Protein AF-A0A945GTY8-F1 (afdb_monomer_lite)

Secondary structure (DSSP, 8-state):
------SSSSSEESHHHHHHHHHTTT-SS-TT--S-SSS-SHHHHHHHHHT-EE--

Radius of gyration: 9.91 Å; chains: 1; bounding box: 25×20×23 Å

Foldseek 3Di:
DLQDQPLVPPQFLDVVSLVLLVVQAQDFPGSLPSVNPGGRDPVSSVVSVVNGTGRD

Sequence (56 aa):
PIDCPDINGDGIVNVTDLLVVIDQWGLTNSPADVNADGIVDVSDLLIVVGNWGPCE

pLDDT: mean 94.09, std 9.51, range [48.16, 98.75]

Structure (mmCIF, N/CA/C/O backbone):
data_AF-A0A945GTY8-F1
#
_entry.id   AF-A0A945GTY8-F1
#
loop_
_atom_site.group_PDB
_atom_site.id
_atom_site.type_symbol
_atom_site.label_atom_id
_atom_site.label_alt_id
_atom_site.label_comp_id
_atom_site.label_asym_id
_atom_site.label_entity_id
_atom_site.label_seq_id
_atom_site.pdbx_PDB_ins_code
_atom_site.Cartn_x
_atom_site.Cartn_y
_atom_site.Cartn_z
_atom_site.occupancy
_atom_site.B_iso_or_equiv
_atom_site.auth_seq_id
_atom_site.auth_comp_id
_atom_site.auth_asym_id
_atom_site.auth_atom_id
_atom_site.pdbx_PDB_model_num
ATOM 1 N N . PRO A 1 1 ? 8.722 13.594 5.118 1.00 48.16 1 PRO A N 1
ATOM 2 C CA . PRO A 1 1 ? 8.604 13.077 3.737 1.00 48.16 1 PRO A CA 1
ATOM 3 C C . PRO A 1 1 ? 8.829 11.574 3.786 1.00 48.16 1 PRO A C 1
ATOM 5 O O . PRO A 1 1 ? 9.891 11.137 4.215 1.00 48.16 1 PRO A O 1
ATOM 8 N N . ILE A 1 2 ? 7.784 10.802 3.517 1.00 59.31 2 ILE A N 1
ATOM 9 C CA . ILE A 1 2 ? 7.914 9.352 3.418 1.00 59.31 2 ILE A CA 1
ATOM 10 C C . ILE A 1 2 ? 8.369 9.134 1.989 1.00 59.31 2 ILE A C 1
ATOM 12 O O . ILE A 1 2 ? 7.551 9.114 1.079 1.00 59.31 2 ILE A O 1
ATOM 16 N N . ASP A 1 3 ? 9.689 9.159 1.803 1.00 75.12 3 ASP A N 1
ATOM 17 C CA . ASP A 1 3 ? 10.299 9.158 0.470 1.00 75.12 3 ASP A CA 1
ATOM 18 C C . ASP A 1 3 ? 10.118 7.814 -0.243 1.00 75.12 3 ASP A C 1
ATOM 20 O O . ASP A 1 3 ? 10.338 7.733 -1.445 1.00 75.12 3 ASP A O 1
ATOM 24 N N . CYS A 1 4 ? 9.650 6.774 0.458 1.00 89.25 4 CYS A N 1
ATOM 25 C CA . CYS A 1 4 ? 9.378 5.495 -0.168 1.00 89.25 4 CYS A CA 1
ATOM 26 C C . CYS A 1 4 ? 8.408 4.596 0.630 1.00 89.25 4 CYS A C 1
ATOM 28 O O . CYS A 1 4 ? 8.778 4.094 1.694 1.00 89.25 4 CYS A O 1
ATOM 30 N N . PRO A 1 5 ? 7.185 4.346 0.126 1.00 94.19 5 PRO A N 1
ATOM 31 C CA . PRO A 1 5 ? 6.263 3.355 0.679 1.00 94.19 5 PRO A CA 1
ATOM 32 C C . PRO A 1 5 ? 6.552 1.936 0.139 1.00 94.19 5 PRO A C 1
ATOM 34 O O . PRO A 1 5 ? 5.673 1.297 -0.438 1.00 94.19 5 PRO A O 1
ATOM 37 N N . ASP A 1 6 ? 7.792 1.462 0.306 1.00 95.56 6 ASP A N 1
ATOM 38 C CA . ASP A 1 6 ? 8.196 0.062 0.088 1.00 95.56 6 ASP A CA 1
ATOM 39 C C . ASP A 1 6 ? 7.889 -0.733 1.362 1.00 95.56 6 ASP A C 1
ATOM 41 O O . ASP A 1 6 ? 8.602 -0.661 2.367 1.00 95.56 6 ASP A O 1
ATOM 45 N N . ILE A 1 7 ? 6.756 -1.427 1.347 1.00 95.31 7 ILE A N 1
ATOM 46 C CA . ILE A 1 7 ? 6.183 -2.077 2.525 1.00 95.31 7 ILE A CA 1
ATOM 47 C C . ILE A 1 7 ? 6.753 -3.492 2.669 1.00 95.31 7 I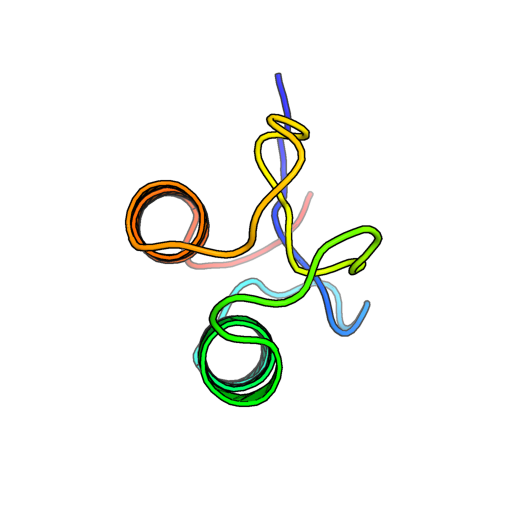LE A C 1
ATOM 49 O O . ILE A 1 7 ? 6.892 -3.994 3.789 1.00 95.31 7 ILE A O 1
ATOM 53 N N . ASN A 1 8 ? 7.077 -4.154 1.553 1.00 95.50 8 ASN A N 1
ATOM 54 C CA . ASN A 1 8 ? 7.628 -5.509 1.567 1.00 95.50 8 ASN A CA 1
ATOM 55 C C . ASN A 1 8 ? 9.167 -5.542 1.726 1.00 95.50 8 ASN A C 1
ATOM 57 O O . ASN A 1 8 ? 9.716 -6.602 2.046 1.00 95.50 8 ASN A O 1
ATOM 61 N N . GLY A 1 9 ? 9.839 -4.398 1.564 1.00 94.19 9 GLY A N 1
ATOM 62 C CA . GLY A 1 9 ? 11.278 -4.217 1.724 1.00 94.19 9 GLY A CA 1
ATOM 63 C C . GLY A 1 9 ? 12.114 -4.749 0.557 1.00 94.19 9 GLY A C 1
ATOM 64 O O . GLY A 1 9 ? 13.250 -5.176 0.789 1.00 94.19 9 GLY A O 1
ATOM 65 N N . ASP A 1 10 ? 11.566 -4.804 -0.662 1.00 95.62 10 ASP A N 1
ATOM 66 C CA . ASP A 1 10 ? 12.251 -5.338 -1.849 1.00 95.62 10 ASP A CA 1
ATOM 67 C C . ASP A 1 10 ? 13.017 -4.283 -2.673 1.00 95.62 10 ASP A C 1
ATOM 69 O O . ASP A 1 10 ? 13.743 -4.634 -3.611 1.00 95.62 10 ASP A O 1
ATOM 73 N N . GLY A 1 11 ? 12.930 -3.010 -2.281 1.00 94.69 11 GLY A N 1
ATOM 74 C CA . GLY A 1 11 ? 13.568 -1.874 -2.939 1.00 94.69 11 GLY A CA 1
ATOM 75 C C . GLY A 1 11 ? 12.782 -1.310 -4.126 1.00 94.69 11 GLY A C 1
ATOM 76 O O . GLY A 1 11 ? 13.307 -0.458 -4.850 1.00 94.69 11 GLY A O 1
ATOM 77 N N . ILE A 1 12 ? 11.551 -1.766 -4.376 1.00 96.00 12 ILE A N 1
ATOM 78 C CA . ILE A 1 12 ? 10.712 -1.309 -5.488 1.00 96.00 12 ILE A CA 1
ATOM 79 C C . ILE A 1 12 ? 9.260 -1.157 -5.028 1.00 96.00 12 ILE A C 1
ATOM 81 O O . ILE A 1 12 ? 8.557 -2.143 -4.863 1.00 96.00 12 ILE A O 1
ATOM 85 N N . VAL A 1 13 ? 8.739 0.069 -5.032 1.00 96.88 13 VAL A N 1
ATOM 86 C CA . VAL A 1 13 ? 7.307 0.328 -4.845 1.00 96.88 13 VAL A CA 1
ATOM 87 C C . VAL A 1 13 ? 6.533 -0.158 -6.071 1.00 96.88 13 VAL A C 1
ATOM 89 O O . VAL A 1 13 ? 6.603 0.429 -7.160 1.00 96.88 13 VAL A O 1
ATOM 92 N N . ASN A 1 14 ? 5.798 -1.257 -5.919 1.00 97.75 14 ASN A N 1
ATOM 93 C CA . ASN A 1 14 ? 5.067 -1.888 -7.009 1.00 97.75 14 ASN A CA 1
ATOM 94 C C . ASN A 1 14 ? 3.732 -2.511 -6.562 1.00 97.75 14 ASN A C 1
ATOM 96 O O 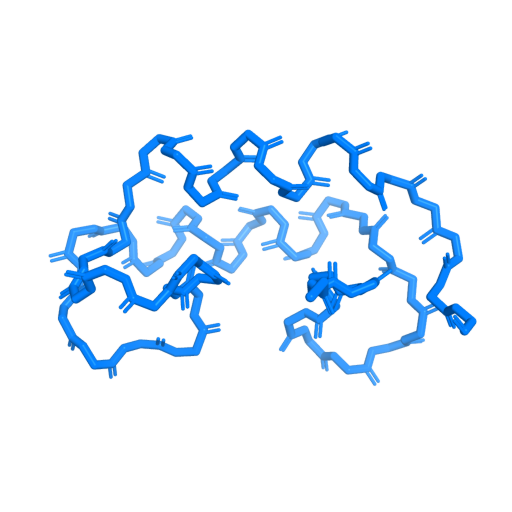. ASN A 1 14 ? 3.157 -2.192 -5.523 1.00 97.75 14 ASN A O 1
ATOM 100 N N . VAL A 1 15 ? 3.184 -3.400 -7.399 1.00 98.38 15 VAL A N 1
ATOM 101 C CA . VAL A 1 15 ? 1.909 -4.077 -7.122 1.00 98.38 15 VAL A CA 1
ATOM 102 C C . VAL A 1 15 ? 1.954 -4.890 -5.828 1.00 98.38 15 VAL A C 1
ATOM 104 O O . VAL A 1 15 ? 0.920 -5.077 -5.199 1.00 98.38 15 VAL A O 1
ATOM 107 N N . THR A 1 16 ? 3.130 -5.357 -5.418 1.00 98.31 16 THR A N 1
ATOM 108 C CA . THR A 1 16 ? 3.297 -6.140 -4.197 1.00 98.31 16 THR A CA 1
ATOM 109 C C . THR A 1 16 ? 3.016 -5.288 -2.963 1.00 98.31 16 THR A C 1
ATOM 111 O O . THR A 1 16 ? 2.238 -5.725 -2.122 1.00 98.31 16 THR A O 1
ATOM 114 N N . ASP A 1 17 ? 3.517 -4.053 -2.894 1.00 97.88 17 ASP A N 1
ATOM 115 C CA . ASP A 1 17 ? 3.214 -3.111 -1.804 1.00 97.88 17 ASP A CA 1
ATOM 116 C C . ASP A 1 17 ? 1.737 -2.730 -1.783 1.00 97.88 17 ASP A C 1
ATOM 118 O O . ASP A 1 17 ? 1.087 -2.744 -0.739 1.00 97.88 17 ASP A O 1
ATOM 122 N N . LEU A 1 18 ? 1.158 -2.480 -2.961 1.00 98.25 18 LEU A N 1
ATOM 123 C CA . LEU A 1 18 ? -0.271 -2.200 -3.078 1.00 98.25 18 LEU A CA 1
ATOM 124 C C . LEU A 1 18 ? -1.127 -3.369 -2.564 1.00 98.25 18 LEU A C 1
ATOM 126 O O . LEU A 1 18 ? -2.151 -3.149 -1.917 1.00 98.25 18 LEU A O 1
ATOM 130 N N . LEU A 1 19 ? -0.715 -4.613 -2.821 1.00 98.62 19 LEU A N 1
ATOM 131 C CA . LEU A 1 19 ? -1.400 -5.791 -2.290 1.00 98.62 19 LEU A CA 1
ATOM 132 C C . LEU A 1 19 ? -1.255 -5.907 -0.768 1.00 98.62 19 LEU A C 1
ATOM 134 O O . LEU A 1 19 ? -2.195 -6.382 -0.134 1.00 98.62 19 LEU A O 1
ATOM 138 N N . VAL A 1 20 ? -0.157 -5.426 -0.172 1.00 98.38 20 VAL A N 1
ATOM 139 C CA . VAL A 1 20 ? -0.022 -5.341 1.293 1.00 98.38 20 VAL A CA 1
ATOM 140 C C . VAL A 1 20 ? -1.015 -4.334 1.886 1.00 98.38 20 VAL A C 1
ATOM 142 O O . VAL A 1 20 ? -1.653 -4.643 2.891 1.00 98.38 20 VAL A O 1
ATOM 145 N N . VAL A 1 21 ? -1.224 -3.174 1.251 1.00 98.50 21 VAL A N 1
ATOM 146 C CA . VAL A 1 21 ? -2.247 -2.200 1.693 1.00 98.50 21 VAL A CA 1
ATOM 147 C C . VAL A 1 21 ? -3.652 -2.800 1.638 1.00 98.50 21 VAL A C 1
ATOM 149 O O . VAL A 1 21 ? -4.433 -2.652 2.575 1.00 98.50 21 VAL A O 1
ATOM 152 N N . ILE A 1 22 ? -3.982 -3.514 0.558 1.00 98.62 22 ILE A N 1
ATOM 153 C CA . ILE A 1 22 ? -5.294 -4.160 0.410 1.00 98.62 22 ILE A CA 1
ATOM 154 C C . ILE A 1 22 ? -5.487 -5.281 1.442 1.00 98.62 22 ILE A C 1
ATOM 156 O O . ILE A 1 22 ? -6.580 -5.415 1.991 1.00 98.62 22 ILE A O 1
ATOM 160 N N . ASP A 1 23 ? -4.449 -6.076 1.712 1.00 98.69 23 ASP A N 1
ATOM 161 C CA . ASP A 1 23 ? -4.477 -7.140 2.726 1.00 98.69 23 ASP A CA 1
ATOM 162 C C . ASP A 1 23 ? -4.735 -6.585 4.136 1.00 98.69 23 ASP A C 1
ATOM 164 O O . ASP A 1 23 ? -5.477 -7.174 4.921 1.00 98.69 23 ASP A O 1
ATOM 168 N N . GLN A 1 24 ? -4.179 -5.410 4.436 1.00 98.56 24 GLN A N 1
ATOM 169 C CA . GLN A 1 24 ? -4.227 -4.793 5.763 1.00 98.56 24 GLN A CA 1
ATOM 170 C C . GLN A 1 24 ? -5.307 -3.712 5.905 1.00 98.56 24 GLN A C 1
ATOM 172 O O . GLN A 1 24 ? -5.306 -2.954 6.874 1.00 98.56 24 GLN A O 1
ATOM 177 N N . TRP A 1 25 ? -6.254 -3.653 4.969 1.00 98.75 25 TRP A N 1
ATOM 178 C CA . TRP A 1 25 ? -7.269 -2.606 4.913 1.00 98.75 25 TRP A CA 1
ATOM 179 C C . TRP A 1 25 ? -8.096 -2.490 6.203 1.00 98.75 25 TRP A C 1
ATOM 181 O O . TRP A 1 25 ? -8.668 -3.466 6.694 1.00 98.75 25 TRP A O 1
ATOM 191 N N . GLY A 1 26 ? -8.211 -1.270 6.731 1.00 98.62 26 GLY A N 1
ATOM 192 C CA . GLY A 1 26 ? -8.953 -0.960 7.953 1.00 98.62 26 GLY A CA 1
ATOM 193 C C . GLY A 1 26 ? -8.276 -1.409 9.251 1.00 98.62 26 GLY A C 1
ATOM 194 O O . GLY A 1 26 ? -8.877 -1.265 10.319 1.00 98.62 26 GLY A O 1
ATOM 195 N N . LEU A 1 27 ? -7.057 -1.956 9.195 1.00 98.69 27 LEU A N 1
ATOM 196 C CA . LEU A 1 27 ? -6.292 -2.269 10.396 1.00 98.69 27 LEU A CA 1
ATOM 197 C C . LEU A 1 27 ? -5.732 -0.995 11.032 1.00 98.69 27 LEU A C 1
ATOM 199 O O . LEU A 1 27 ? -5.346 -0.044 10.360 1.00 98.69 27 LEU A O 1
ATOM 203 N N . THR A 1 28 ? -5.648 -1.020 12.357 1.00 96.62 28 THR A N 1
ATOM 204 C CA . THR A 1 28 ? -4.905 -0.047 13.164 1.00 96.62 28 THR A CA 1
ATOM 205 C C . THR A 1 28 ? -3.575 -0.675 13.584 1.00 96.62 28 THR A C 1
ATOM 207 O O . THR A 1 28 ? -3.566 -1.868 13.902 1.00 96.62 28 THR A O 1
ATOM 210 N N . ASN A 1 29 ? -2.489 0.103 13.679 1.00 93.81 29 ASN A N 1
ATOM 211 C CA . ASN A 1 29 ? -1.141 -0.393 14.021 1.00 93.81 29 ASN A CA 1
ATOM 212 C C . ASN A 1 29 ? -0.607 -1.418 13.000 1.00 93.81 29 ASN A C 1
ATOM 214 O O . ASN A 1 29 ? -0.211 -2.534 13.343 1.00 93.81 29 ASN A O 1
ATOM 218 N N . SER A 1 30 ? -0.641 -1.023 11.731 1.00 97.00 30 SER A N 1
ATOM 219 C CA . SER A 1 30 ? -0.219 -1.811 10.580 1.00 97.00 30 SER A CA 1
ATOM 220 C C . SER A 1 30 ? 0.989 -1.139 9.912 1.00 97.00 30 SER A C 1
ATOM 222 O O . SER A 1 30 ? 1.031 0.084 9.844 1.00 97.00 30 SER A O 1
ATOM 224 N N . PRO A 1 31 ? 1.967 -1.897 9.385 1.00 94.06 31 PRO A N 1
ATOM 225 C CA . PRO A 1 31 ? 3.033 -1.329 8.55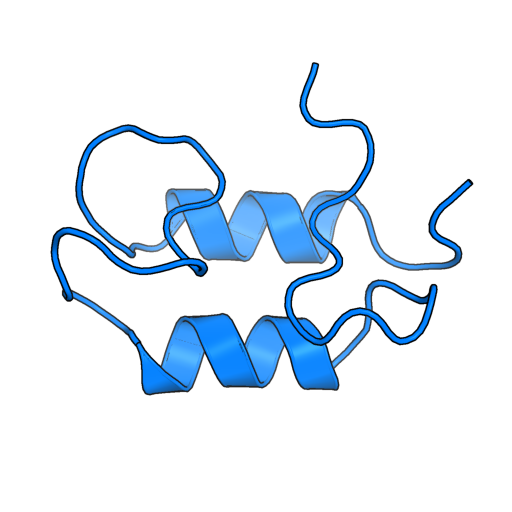6 1.00 94.06 31 PRO A CA 1
ATOM 226 C C . PRO A 1 31 ? 2.538 -0.732 7.226 1.00 94.06 31 PRO A C 1
ATOM 228 O O . PRO A 1 31 ? 3.298 -0.033 6.565 1.00 94.06 31 PRO A O 1
ATOM 231 N N . ALA A 1 32 ? 1.295 -1.013 6.826 1.00 97.25 32 ALA A N 1
ATOM 232 C CA . ALA A 1 32 ? 0.659 -0.446 5.644 1.00 97.25 32 ALA A CA 1
ATOM 233 C C . ALA A 1 32 ? -0.060 0.891 5.913 1.00 97.25 32 ALA A C 1
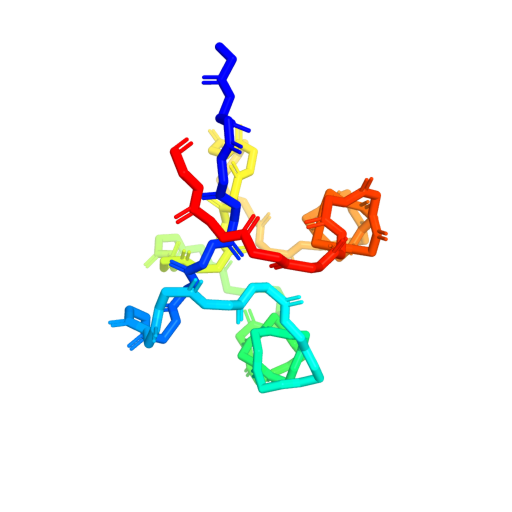ATOM 235 O O . ALA A 1 32 ? -0.569 1.486 4.967 1.00 97.25 32 ALA A O 1
ATOM 236 N N . ASP A 1 33 ? -0.097 1.357 7.170 1.00 97.56 33 ASP A N 1
ATOM 237 C CA . ASP A 1 33 ? -0.468 2.731 7.543 1.00 97.56 33 ASP A CA 1
ATOM 238 C C . ASP A 1 33 ? 0.733 3.625 7.217 1.00 97.56 33 ASP A C 1
ATOM 240 O O . ASP A 1 33 ? 1.589 3.928 8.057 1.00 97.56 33 ASP A O 1
ATOM 244 N N . VAL A 1 34 ? 0.871 3.924 5.926 1.00 95.56 34 VAL A N 1
ATOM 245 C CA . VAL A 1 34 ? 2.040 4.617 5.398 1.00 95.56 34 VAL A CA 1
ATOM 246 C C . VAL A 1 34 ? 1.978 6.095 5.712 1.00 95.56 34 VAL A C 1
ATOM 248 O O . VAL A 1 34 ? 3.029 6.708 5.716 1.00 95.56 34 VAL A O 1
ATOM 251 N N . ASN A 1 35 ? 0.816 6.699 5.965 1.00 95.94 35 ASN A N 1
ATOM 252 C CA . ASN A 1 35 ? 0.746 8.106 6.371 1.00 95.94 35 ASN A CA 1
ATOM 253 C C . ASN A 1 35 ? 0.838 8.308 7.902 1.00 95.94 35 ASN A C 1
ATOM 255 O O . ASN A 1 35 ? 0.998 9.451 8.347 1.00 95.94 35 ASN A O 1
ATOM 259 N N . ALA A 1 36 ? 0.814 7.214 8.672 1.00 95.25 36 ALA A N 1
ATOM 260 C CA . ALA A 1 36 ? 0.845 7.162 10.129 1.00 95.25 36 ALA A CA 1
AT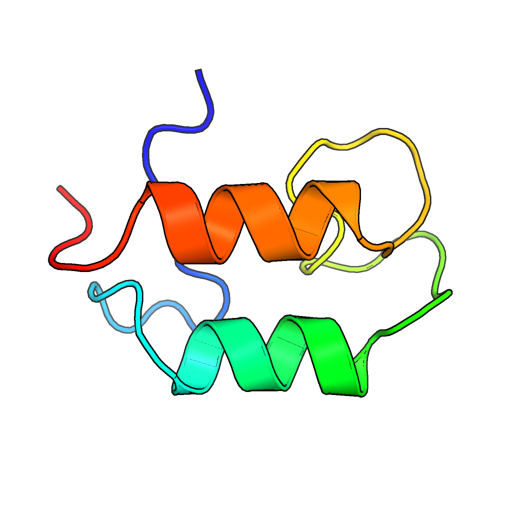OM 261 C C . ALA A 1 36 ? -0.314 7.921 10.805 1.00 95.25 36 ALA A C 1
ATOM 263 O O . ALA A 1 36 ? -0.129 8.515 11.877 1.00 95.25 36 ALA A O 1
ATOM 264 N N . ASP A 1 37 ? -1.500 7.930 10.190 1.00 97.06 37 ASP A N 1
ATOM 265 C CA . ASP A 1 37 ? -2.706 8.555 10.744 1.00 97.06 37 ASP A CA 1
ATOM 266 C C . ASP A 1 37 ? -3.514 7.621 11.664 1.00 97.06 37 ASP A C 1
ATOM 268 O O . ASP A 1 37 ? -4.422 8.071 12.377 1.00 97.06 37 ASP A O 1
ATOM 272 N N . GLY A 1 38 ? -3.106 6.353 11.746 1.00 97.69 38 GLY A N 1
ATOM 273 C CA . GLY A 1 38 ? -3.632 5.351 12.659 1.00 97.69 38 GLY A CA 1
ATOM 274 C C . GLY A 1 38 ? -4.584 4.343 12.017 1.00 97.69 38 GLY A C 1
ATOM 275 O O . GLY A 1 38 ? -5.053 3.454 12.741 1.00 97.69 38 GLY A O 1
ATOM 276 N N . ILE A 1 39 ? -4.882 4.445 10.718 1.00 98.62 39 ILE A N 1
ATOM 277 C CA . ILE A 1 39 ? -5.734 3.496 9.997 1.00 98.62 39 ILE A CA 1
ATOM 278 C C . ILE A 1 39 ? -5.234 3.261 8.572 1.00 98.62 39 ILE A C 1
ATOM 280 O O . ILE A 1 39 ? -4.913 4.197 7.866 1.00 98.62 39 ILE A O 1
ATOM 284 N N . VAL A 1 40 ? -5.251 2.006 8.117 1.00 98.69 40 VAL A N 1
ATOM 285 C CA . VAL A 1 40 ? -4.996 1.701 6.701 1.00 98.69 40 VAL A CA 1
ATOM 286 C C . VAL A 1 40 ? -6.236 2.015 5.872 1.00 98.69 40 VAL A C 1
ATOM 288 O O . VAL A 1 40 ? -7.247 1.304 5.974 1.00 98.69 40 VAL A O 1
ATOM 291 N N . ASP A 1 41 ? -6.169 3.041 5.032 1.00 98.75 41 ASP A N 1
ATOM 292 C CA . ASP A 1 41 ? -7.265 3.423 4.151 1.00 98.75 41 ASP A CA 1
ATOM 293 C C . ASP A 1 41 ? -6.827 3.874 2.744 1.00 98.75 41 ASP A C 1
ATOM 295 O O . ASP A 1 41 ? -5.755 3.551 2.225 1.00 98.75 41 ASP A O 1
ATOM 299 N N . VAL A 1 42 ? -7.733 4.557 2.042 1.00 98.69 42 VAL A N 1
ATOM 300 C CA . VAL A 1 42 ? -7.494 5.028 0.675 1.00 98.69 42 VAL A CA 1
ATOM 301 C C . VAL A 1 42 ? -6.337 6.020 0.584 1.00 98.69 42 VAL A C 1
ATOM 303 O O . VAL A 1 42 ? -5.688 6.095 -0.458 1.00 98.69 42 VAL A O 1
ATOM 306 N N . SER A 1 43 ? -6.060 6.764 1.647 1.00 98.25 43 SER A N 1
ATOM 307 C CA . SER A 1 43 ? -4.965 7.725 1.718 1.00 98.25 43 SER A CA 1
ATOM 308 C C . SER A 1 43 ? -3.618 7.015 1.598 1.00 98.25 43 SER A C 1
ATOM 310 O O . SER A 1 43 ? -2.772 7.454 0.818 1.00 98.25 43 SER A O 1
ATOM 312 N N . ASP A 1 44 ? -3.459 5.873 2.269 1.00 97.94 44 ASP A N 1
ATOM 313 C CA . ASP A 1 44 ? -2.259 5.036 2.191 1.00 97.94 44 ASP A CA 1
ATOM 314 C C . ASP A 1 44 ? -2.064 4.440 0.802 1.00 97.94 44 ASP A C 1
ATOM 316 O O . ASP A 1 44 ? -0.985 4.523 0.208 1.00 97.94 44 ASP A O 1
ATOM 320 N N . LEU A 1 45 ? -3.145 3.905 0.230 1.00 98.25 45 LEU A N 1
ATOM 321 C CA . LEU A 1 45 ? -3.133 3.362 -1.125 1.00 98.25 45 LEU A CA 1
ATOM 322 C C . LEU A 1 45 ? -2.687 4.416 -2.143 1.00 98.25 45 LEU A C 1
ATOM 324 O O . LEU A 1 45 ? -1.877 4.126 -3.026 1.00 98.25 45 LEU A O 1
ATOM 328 N N . LEU A 1 46 ? -3.204 5.643 -2.034 1.00 97.88 46 LEU A N 1
ATOM 329 C CA . LEU A 1 46 ? -2.843 6.730 -2.943 1.00 97.88 46 LEU A CA 1
ATOM 330 C C . LEU A 1 46 ? -1.380 7.162 -2.785 1.00 97.88 46 LEU A C 1
ATOM 332 O O . LEU A 1 46 ? -0.778 7.583 -3.773 1.00 97.88 46 LEU A O 1
ATOM 336 N N . ILE A 1 47 ? -0.788 7.013 -1.598 1.00 96.38 47 ILE A N 1
ATOM 337 C CA . ILE A 1 47 ? 0.645 7.245 -1.385 1.00 96.38 47 ILE A CA 1
ATOM 338 C C . ILE A 1 47 ? 1.481 6.177 -2.098 1.00 96.38 47 ILE A C 1
ATOM 340 O O . ILE A 1 47 ? 2.428 6.542 -2.794 1.00 96.38 47 ILE A O 1
ATOM 344 N N . VAL A 1 48 ? 1.114 4.892 -2.014 1.00 96.69 48 VAL A N 1
ATOM 345 C CA . VAL A 1 48 ? 1.803 3.813 -2.756 1.00 96.69 48 VAL A CA 1
ATOM 346 C C . VAL A 1 48 ? 1.733 4.062 -4.264 1.00 96.69 48 VAL A C 1
ATOM 3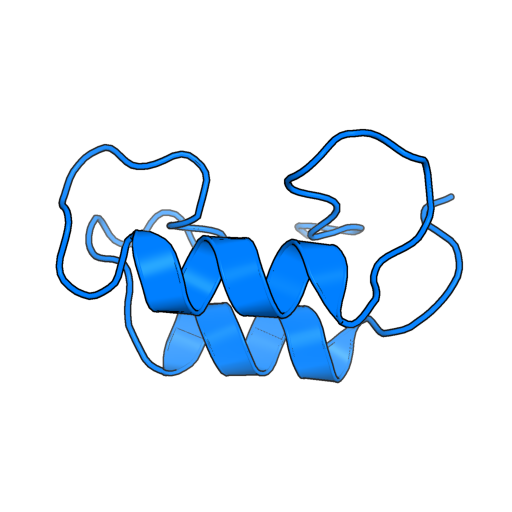48 O O . VAL A 1 48 ? 2.755 4.085 -4.946 1.00 96.69 48 VAL A O 1
ATOM 351 N N . VAL A 1 49 ? 0.536 4.332 -4.795 1.00 96.69 49 VAL A N 1
ATOM 352 C CA . VAL A 1 49 ? 0.340 4.614 -6.230 1.00 96.69 49 VAL A CA 1
ATOM 353 C C . VAL A 1 49 ? 1.102 5.866 -6.678 1.00 96.69 49 VAL A C 1
ATOM 355 O O . VAL A 1 49 ? 1.623 5.907 -7.792 1.00 96.69 49 VAL A O 1
ATOM 358 N N . GLY A 1 50 ? 1.184 6.883 -5.818 1.00 95.50 50 GLY A N 1
ATOM 359 C CA . GLY A 1 50 ? 1.885 8.134 -6.095 1.00 95.50 50 GLY A CA 1
ATOM 360 C C . GLY A 1 50 ? 3.411 8.017 -6.158 1.00 95.50 50 GLY A C 1
ATOM 361 O O . GLY A 1 50 ? 4.039 8.873 -6.778 1.00 95.50 50 GLY A O 1
ATOM 362 N N . ASN A 1 51 ? 3.998 6.970 -5.570 1.00 94.81 51 ASN A N 1
ATOM 363 C CA . ASN A 1 51 ? 5.450 6.771 -5.462 1.00 94.81 51 ASN A CA 1
ATOM 364 C C . ASN A 1 51 ? 5.926 5.496 -6.180 1.00 94.81 51 ASN A C 1
ATOM 366 O O . ASN A 1 51 ? 6.887 4.864 -5.762 1.00 94.81 51 ASN A O 1
ATOM 370 N N . TRP A 1 52 ? 5.240 5.100 -7.255 1.00 95.69 52 TRP A N 1
ATOM 371 C CA . TRP A 1 52 ? 5.548 3.882 -8.007 1.00 95.69 52 TRP A CA 1
ATOM 372 C C . TRP A 1 52 ? 6.962 3.894 -8.602 1.00 95.69 52 TRP A C 1
ATOM 374 O O . TRP A 1 52 ? 7.351 4.858 -9.265 1.00 95.69 52 TRP A O 1
ATOM 384 N N . GLY A 1 53 ? 7.680 2.777 -8.483 1.00 95.19 53 GLY A N 1
ATOM 385 C CA . GLY A 1 53 ? 9.020 2.610 -9.041 1.00 95.19 53 GLY A CA 1
ATOM 386 C C . GLY A 1 53 ? 10.088 2.319 -7.983 1.00 95.19 53 GLY A C 1
ATOM 387 O O . GLY A 1 53 ? 9.765 1.835 -6.903 1.00 95.19 53 GLY A O 1
ATOM 388 N N . PRO A 1 54 ? 11.373 2.535 -8.309 1.00 93.62 54 PRO A N 1
ATOM 389 C CA . PRO A 1 54 ? 12.474 2.286 -7.385 1.00 93.62 54 PRO A CA 1
ATOM 390 C C . PRO A 1 54 ? 12.357 3.094 -6.091 1.00 93.62 54 PRO A C 1
ATOM 392 O O . PRO A 1 54 ? 11.976 4.263 -6.112 1.00 93.62 54 PRO A O 1
ATOM 395 N N . CYS A 1 55 ? 12.742 2.451 -4.997 1.00 84.81 55 CYS A N 1
ATOM 396 C CA . CYS A 1 55 ? 12.888 3.035 -3.675 1.00 84.81 55 CYS A CA 1
ATOM 397 C C . CYS A 1 55 ? 14.368 3.398 -3.454 1.00 84.81 55 CYS A C 1
ATOM 399 O O . CYS A 1 55 ? 15.183 2.495 -3.250 1.00 84.81 55 CYS A O 1
ATOM 401 N N . GLU A 1 56 ? 14.737 4.681 -3.548 1.00 66.75 56 GLU A N 1
ATOM 402 C CA . GLU A 1 56 ? 16.117 5.180 -3.341 1.00 66.75 56 GLU A CA 1
ATOM 403 C C . GLU A 1 56 ? 16.224 6.159 -2.167 1.00 66.75 56 GLU A C 1
ATOM 405 O O . GLU A 1 56 ? 15.335 7.031 -2.038 1.00 66.75 56 GLU A O 1
#